Protein AF-A0A1Y4UYN3-F1 (afdb_monomer)

Structure (mmCIF, N/CA/C/O backbone):
data_AF-A0A1Y4UYN3-F1
#
_entry.id   AF-A0A1Y4UYN3-F1
#
loop_
_atom_site.group_PDB
_atom_site.id
_atom_site.type_symbol
_atom_site.label_atom_id
_atom_site.label_alt_id
_atom_site.label_comp_id
_atom_site.label_asym_id
_atom_site.label_entity_id
_atom_site.label_seq_id
_atom_site.pdbx_PDB_ins_code
_atom_site.Cartn_x
_atom_site.Cartn_y
_atom_site.Cartn_z
_atom_site.occupancy
_atom_site.B_iso_or_equiv
_atom_site.auth_seq_id
_atom_site.auth_comp_id
_atom_site.auth_asym_id
_atom_site.auth_atom_id
_atom_site.pdbx_PDB_model_num
ATOM 1 N N . MET A 1 1 ? 19.148 14.056 -6.465 1.00 60.31 1 MET A N 1
ATOM 2 C CA . MET A 1 1 ? 18.601 14.255 -5.113 1.00 60.31 1 MET A CA 1
ATOM 3 C C . MET A 1 1 ? 18.409 15.743 -4.923 1.00 60.31 1 MET A C 1
ATOM 5 O O . MET A 1 1 ? 19.390 16.483 -4.991 1.00 60.31 1 MET A O 1
ATOM 9 N N . SER A 1 2 ? 17.160 16.185 -4.815 1.00 57.28 2 SER A N 1
ATOM 10 C CA . SER A 1 2 ? 16.865 17.578 -4.480 1.00 57.28 2 SER A CA 1
ATOM 11 C C . SER A 1 2 ? 17.136 17.799 -2.992 1.00 57.28 2 SER A C 1
ATOM 13 O O . SER A 1 2 ? 16.990 16.882 -2.187 1.00 57.28 2 SER A O 1
ATOM 15 N N . LYS A 1 3 ? 17.488 19.025 -2.589 1.00 57.41 3 LYS A N 1
ATOM 16 C CA . LYS A 1 3 ? 17.580 19.393 -1.162 1.00 57.41 3 LYS A CA 1
ATOM 17 C C . LYS A 1 3 ? 16.230 19.295 -0.429 1.00 57.41 3 LYS A C 1
ATOM 19 O O . LYS A 1 3 ? 16.211 19.391 0.791 1.00 57.41 3 LYS A O 1
ATOM 24 N N . SER A 1 4 ? 15.133 19.131 -1.168 1.00 68.06 4 SER A N 1
ATOM 25 C CA . SER A 1 4 ? 13.772 18.962 -0.656 1.00 68.06 4 SER A CA 1
ATOM 26 C C . SER A 1 4 ? 13.308 17.504 -0.561 1.00 68.06 4 SER A C 1
ATOM 28 O O . SER A 1 4 ? 12.176 17.287 -0.142 1.00 68.06 4 SER A O 1
ATOM 30 N N . ASP A 1 5 ? 14.114 16.518 -0.979 1.00 75.19 5 ASP A N 1
ATOM 31 C CA . ASP A 1 5 ? 13.681 15.114 -0.979 1.00 75.19 5 ASP A CA 1
ATOM 32 C C . ASP A 1 5 ? 13.472 14.629 0.465 1.00 75.19 5 ASP A C 1
ATOM 34 O O . ASP A 1 5 ? 14.400 14.633 1.276 1.00 75.19 5 ASP A O 1
ATOM 38 N N . GLN A 1 6 ? 12.253 14.189 0.786 1.00 86.38 6 GLN A N 1
ATOM 39 C CA . GLN A 1 6 ? 11.943 13.601 2.088 1.00 86.38 6 GLN A CA 1
ATOM 40 C C . GLN A 1 6 ? 12.518 12.185 2.193 1.00 86.38 6 GLN A C 1
ATOM 42 O O . GLN A 1 6 ? 12.584 11.444 1.209 1.00 86.38 6 GLN A O 1
ATOM 47 N N . GLN A 1 7 ? 12.926 11.796 3.402 1.00 88.06 7 GLN A N 1
ATOM 48 C CA . GLN A 1 7 ? 13.378 10.435 3.667 1.00 88.06 7 GLN A CA 1
ATOM 49 C C . GLN A 1 7 ? 12.183 9.480 3.687 1.00 88.06 7 GLN A C 1
ATOM 51 O O . GLN A 1 7 ? 11.267 9.649 4.492 1.00 88.06 7 GLN A O 1
ATOM 56 N N . LEU A 1 8 ? 12.230 8.446 2.854 1.00 88.50 8 LEU A N 1
ATOM 57 C CA . LEU A 1 8 ? 11.217 7.399 2.774 1.00 88.50 8 LEU A CA 1
ATOM 58 C C . LEU A 1 8 ? 11.638 6.152 3.556 1.00 88.50 8 LEU A C 1
ATOM 60 O O . LEU A 1 8 ? 12.826 5.888 3.778 1.00 88.50 8 LEU A O 1
ATOM 64 N N . THR A 1 9 ? 10.647 5.365 3.958 1.00 85.81 9 THR A N 1
ATOM 65 C CA . THR A 1 9 ? 10.816 4.031 4.533 1.00 85.81 9 THR A CA 1
ATOM 66 C C . THR A 1 9 ? 9.822 3.065 3.907 1.00 85.81 9 THR A C 1
ATOM 68 O O . THR A 1 9 ? 8.728 3.473 3.519 1.00 85.81 9 THR A O 1
ATOM 71 N N . ALA A 1 10 ? 10.189 1.786 3.817 1.00 82.50 10 ALA A N 1
ATOM 72 C CA . ALA A 1 10 ? 9.244 0.750 3.424 1.00 82.50 10 ALA A CA 1
ATOM 73 C C . ALA A 1 10 ? 8.649 0.090 4.669 1.00 82.50 10 ALA A C 1
ATOM 75 O O . ALA A 1 10 ? 9.375 -0.467 5.493 1.00 82.50 10 ALA A O 1
ATOM 76 N N . SER A 1 11 ? 7.327 0.138 4.781 1.00 80.25 11 SER A N 1
ATOM 77 C CA . SER A 1 11 ? 6.536 -0.535 5.801 1.00 80.25 11 SER A CA 1
ATOM 78 C C . SER A 1 11 ? 5.699 -1.633 5.162 1.00 80.25 11 SER A C 1
ATOM 80 O O . SER A 1 11 ? 5.051 -1.421 4.141 1.00 80.25 11 SER A O 1
ATOM 82 N N . GLN A 1 12 ? 5.635 -2.792 5.813 1.00 72.31 12 GLN A N 1
ATOM 83 C CA . GLN A 1 12 ? 4.710 -3.856 5.414 1.00 72.31 12 GLN A CA 1
ATOM 84 C C . GLN A 1 12 ? 3.246 -3.426 5.550 1.00 72.31 12 GLN A C 1
ATOM 86 O O . GLN A 1 12 ? 2.397 -3.887 4.792 1.00 72.31 12 GLN A O 1
ATOM 91 N N . ARG A 1 13 ? 2.952 -2.559 6.528 1.00 77.31 13 ARG A N 1
ATOM 92 C CA . ARG A 1 13 ? 1.587 -2.126 6.845 1.00 77.31 13 ARG A CA 1
ATOM 93 C C . ARG A 1 13 ? 1.131 -0.944 5.998 1.00 77.31 13 ARG A C 1
ATOM 95 O O . ARG A 1 13 ? -0.044 -0.866 5.674 1.00 77.31 13 ARG A O 1
ATOM 102 N N . TYR A 1 14 ? 2.048 -0.043 5.657 1.00 83.75 14 TYR A N 1
ATOM 103 C CA . TYR A 1 14 ? 1.702 1.238 5.027 1.00 83.75 14 TYR A CA 1
ATOM 104 C C . TYR A 1 14 ? 2.308 1.436 3.637 1.00 83.75 14 TYR A C 1
ATOM 106 O O . TYR A 1 14 ? 2.107 2.483 3.036 1.00 83.75 14 TYR A O 1
ATOM 114 N N . GLY A 1 15 ? 3.079 0.474 3.125 1.00 86.31 15 GLY A N 1
ATOM 115 C CA . GLY A 1 15 ? 3.813 0.651 1.876 1.00 86.31 15 GLY A CA 1
ATOM 116 C C . GLY A 1 15 ? 4.993 1.612 2.036 1.00 86.31 15 GLY A C 1
ATOM 117 O O . GLY A 1 15 ? 5.679 1.604 3.063 1.00 86.31 15 GLY A O 1
ATOM 118 N N . ILE A 1 16 ? 5.260 2.421 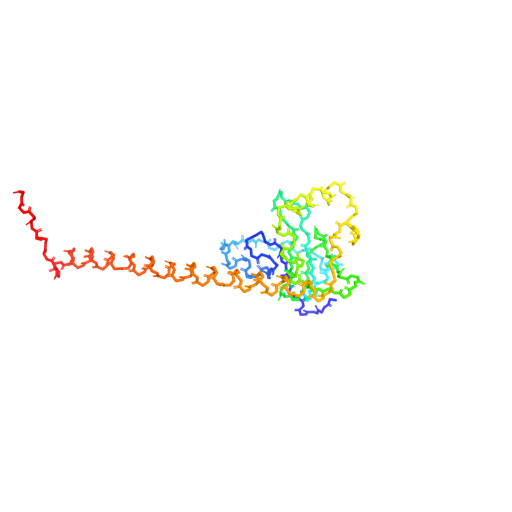1.009 1.00 89.31 16 ILE A N 1
ATOM 119 C CA . ILE A 1 16 ? 6.310 3.445 1.052 1.00 89.31 16 ILE A CA 1
ATOM 120 C C . ILE A 1 16 ? 5.726 4.756 1.561 1.00 89.31 16 ILE A C 1
ATOM 122 O O . ILE A 1 16 ? 4.943 5.398 0.867 1.00 89.31 16 ILE A O 1
ATOM 126 N N . ILE A 1 17 ? 6.160 5.164 2.749 1.00 89.62 17 ILE A N 1
ATOM 127 C CA . ILE A 1 17 ? 5.754 6.424 3.378 1.00 89.62 17 ILE A CA 1
ATOM 128 C C . ILE A 1 17 ? 6.977 7.201 3.847 1.00 89.62 17 ILE A C 1
ATOM 130 O O . ILE A 1 17 ? 8.091 6.664 3.920 1.00 89.62 17 ILE A O 1
ATOM 134 N N . THR A 1 18 ? 6.790 8.478 4.162 1.00 89.19 18 THR A N 1
ATOM 135 C CA . THR A 1 18 ? 7.871 9.261 4.753 1.00 89.19 18 THR A CA 1
ATOM 136 C C . THR A 1 18 ? 8.212 8.721 6.139 1.00 89.19 18 THR A C 1
ATOM 138 O O . THR A 1 18 ? 7.386 8.154 6.858 1.00 89.19 18 THR A O 1
ATOM 141 N N . TRP A 1 19 ? 9.459 8.920 6.553 1.00 83.19 19 TRP A N 1
ATOM 142 C CA . TRP A 1 19 ? 9.882 8.582 7.907 1.00 83.19 19 TRP A CA 1
ATOM 143 C C . TRP A 1 19 ? 9.066 9.314 8.971 1.00 83.19 19 TRP A C 1
ATOM 145 O O . TRP A 1 19 ? 8.794 8.745 10.024 1.00 83.19 19 TRP A O 1
ATOM 155 N N . GLN A 1 20 ? 8.678 10.561 8.698 1.00 84.81 20 GLN A N 1
ATOM 156 C CA . GLN A 1 20 ? 7.865 11.351 9.612 1.00 84.81 20 GLN A CA 1
ATOM 157 C C . GLN A 1 20 ? 6.494 10.705 9.834 1.00 84.81 20 GLN A C 1
ATOM 159 O O . GLN A 1 20 ? 6.139 10.435 10.979 1.00 84.81 20 GLN A O 1
ATOM 164 N N . GLU A 1 21 ? 5.782 10.374 8.757 1.00 88.19 21 GLU A N 1
ATOM 165 C CA . GLU A 1 21 ? 4.482 9.697 8.835 1.00 88.19 21 GLU A CA 1
ATOM 166 C C . GLU A 1 21 ? 4.598 8.343 9.540 1.00 88.19 21 GLU A C 1
ATOM 168 O O . GLU A 1 21 ? 3.783 8.015 10.398 1.00 88.19 21 GLU A O 1
ATOM 173 N N . TYR A 1 22 ? 5.645 7.565 9.243 1.00 86.19 22 TYR A N 1
ATOM 174 C CA . TYR A 1 22 ? 5.869 6.284 9.916 1.00 86.19 22 TYR A CA 1
ATOM 175 C C . TYR A 1 22 ? 6.023 6.452 11.435 1.00 86.19 22 TYR A C 1
ATOM 177 O O . TYR A 1 22 ? 5.458 5.678 12.206 1.00 86.19 22 TYR A O 1
ATOM 185 N N . MET A 1 23 ? 6.766 7.473 11.878 1.00 83.81 23 MET A N 1
ATOM 186 C CA . MET A 1 23 ? 6.950 7.766 13.305 1.00 83.81 23 MET A CA 1
ATOM 187 C C . MET A 1 23 ? 5.645 8.192 13.983 1.00 83.81 23 MET A C 1
ATOM 189 O O . MET A 1 23 ? 5.386 7.767 15.110 1.00 83.81 23 MET A O 1
ATOM 193 N N . GLU A 1 24 ? 4.831 9.001 13.303 1.00 88.31 24 GLU A N 1
ATOM 194 C CA . GLU A 1 24 ? 3.518 9.433 13.792 1.00 88.31 24 GLU A CA 1
ATOM 195 C C . GLU A 1 24 ? 2.560 8.241 13.941 1.00 88.31 24 GLU A C 1
ATOM 197 O O . GLU A 1 24 ? 1.902 8.105 14.973 1.00 88.31 24 GLU A O 1
ATOM 202 N N . LEU A 1 25 ? 2.541 7.332 12.961 1.00 86.75 25 LEU A N 1
ATOM 203 C CA . LEU A 1 25 ? 1.659 6.162 12.948 1.00 86.75 25 LEU A CA 1
ATOM 204 C C . LEU A 1 25 ? 2.063 5.066 13.950 1.00 86.75 25 LEU A C 1
ATOM 206 O O . LEU A 1 25 ? 1.193 4.424 14.538 1.00 86.75 25 LEU A O 1
ATOM 210 N N . GLU A 1 26 ? 3.362 4.843 14.165 1.00 82.88 26 GLU A N 1
ATOM 211 C CA . GLU A 1 26 ? 3.872 3.816 15.093 1.00 82.88 26 GLU A CA 1
ATOM 212 C C . GLU A 1 26 ? 4.117 4.341 16.516 1.00 82.88 26 GLU A C 1
ATOM 214 O O . GLU A 1 26 ? 4.535 3.586 17.396 1.00 82.88 26 GLU A O 1
ATOM 219 N N . ASN A 1 27 ? 3.884 5.637 16.761 1.00 80.12 27 ASN A N 1
ATOM 220 C CA . ASN A 1 27 ? 4.172 6.309 18.033 1.00 80.12 27 ASN A CA 1
ATOM 221 C C . ASN A 1 27 ? 5.607 6.030 18.544 1.00 80.12 27 ASN A C 1
ATOM 223 O O . ASN A 1 27 ? 5.865 5.907 19.747 1.00 80.12 27 ASN A O 1
ATOM 227 N N . ALA A 1 28 ? 6.553 5.882 17.611 1.00 71.50 28 ALA A N 1
ATOM 228 C CA . ALA A 1 28 ? 7.921 5.460 17.882 1.00 71.50 28 ALA A CA 1
ATOM 229 C C . ALA A 1 28 ? 8.855 6.673 18.002 1.00 71.50 28 ALA A C 1
ATOM 231 O O . ALA A 1 28 ? 8.903 7.531 17.124 1.00 71.50 28 ALA A O 1
ATOM 232 N N . LYS A 1 29 ? 9.661 6.724 19.072 1.00 58.22 29 LYS A N 1
ATOM 233 C CA . LYS A 1 29 ? 10.754 7.699 19.224 1.00 58.22 29 LYS A CA 1
ATOM 234 C C . LYS A 1 29 ? 12.080 7.024 18.900 1.00 58.22 29 LYS A C 1
ATOM 236 O O . LYS A 1 29 ? 12.563 6.220 19.692 1.00 58.22 29 LYS A O 1
ATOM 241 N N . ILE A 1 30 ? 12.680 7.357 17.760 1.00 60.69 30 ILE A N 1
ATOM 242 C CA . ILE A 1 30 ? 13.999 6.842 17.371 1.00 60.69 30 ILE A CA 1
ATOM 243 C C . ILE A 1 30 ? 15.016 7.986 17.336 1.00 60.69 30 ILE A C 1
ATOM 245 O O . ILE A 1 30 ? 14.709 9.113 16.954 1.00 60.69 30 ILE A O 1
ATOM 249 N N . VAL A 1 31 ? 16.242 7.681 17.768 1.00 50.88 31 VAL A N 1
ATOM 250 C CA . VAL A 1 31 ? 17.392 8.588 17.737 1.00 50.88 31 VAL A CA 1
ATOM 251 C C . VAL A 1 31 ? 18.002 8.578 16.336 1.00 50.88 31 VAL A C 1
ATOM 253 O O . VAL A 1 31 ? 18.376 7.525 15.822 1.00 50.88 31 VAL A O 1
ATOM 256 N N . PHE A 1 32 ? 18.126 9.760 15.732 1.00 50.31 32 PHE A N 1
ATOM 257 C CA . PHE A 1 32 ? 18.769 9.945 14.434 1.00 50.31 32 PHE A CA 1
ATOM 258 C C . PHE A 1 32 ? 20.242 9.517 14.500 1.00 50.31 32 PHE A C 1
ATOM 260 O O . PHE A 1 32 ? 21.079 10.197 15.097 1.00 50.31 32 PHE A O 1
ATOM 267 N N . ALA A 1 33 ? 20.588 8.410 13.845 1.00 45.00 33 ALA A N 1
ATOM 268 C CA . ALA A 1 33 ? 21.973 8.151 13.484 1.00 45.00 33 ALA A CA 1
ATOM 269 C C . ALA A 1 33 ? 22.278 8.989 12.236 1.00 45.00 33 ALA A C 1
ATOM 271 O O . ALA A 1 33 ? 21.956 8.592 11.119 1.00 45.00 33 ALA A O 1
ATOM 272 N N . ASN A 1 34 ? 22.862 10.176 12.427 1.00 48.97 34 ASN A N 1
ATOM 273 C CA . ASN A 1 34 ? 23.367 11.020 11.343 1.00 48.97 34 ASN A CA 1
ATOM 274 C C . ASN A 1 34 ? 24.382 10.233 10.497 1.00 48.97 34 ASN A C 1
ATOM 276 O O . ASN A 1 34 ? 25.570 10.195 10.814 1.00 48.97 34 ASN A O 1
ATOM 280 N N . GLN A 1 35 ? 23.931 9.592 9.419 1.00 51.59 35 GLN A N 1
ATOM 281 C CA . GLN A 1 35 ? 24.802 8.881 8.489 1.00 51.59 35 GLN A CA 1
ATOM 282 C C . GLN A 1 35 ? 24.493 9.278 7.043 1.00 51.59 35 GLN A C 1
ATOM 284 O O . GLN A 1 35 ? 23.530 8.831 6.429 1.00 51.59 35 GLN A O 1
ATOM 289 N N . ARG A 1 36 ? 25.373 10.149 6.532 1.00 54.50 36 ARG A N 1
ATOM 290 C CA . ARG A 1 36 ? 25.772 10.352 5.128 1.00 54.50 36 ARG A CA 1
ATOM 291 C C . ARG A 1 36 ? 24.666 10.152 4.077 1.00 54.50 36 ARG A C 1
ATOM 293 O O . ARG A 1 36 ? 24.541 9.084 3.472 1.00 54.50 36 ARG A O 1
ATOM 300 N N . LEU A 1 37 ? 23.979 11.259 3.778 1.00 56.03 37 LEU A N 1
ATOM 301 C CA . LEU A 1 37 ? 23.042 11.437 2.655 1.00 56.03 37 LEU A CA 1
ATOM 302 C C . LEU A 1 37 ? 23.624 11.017 1.287 1.00 56.03 37 LEU A C 1
ATOM 304 O O . LEU A 1 37 ? 22.879 10.693 0.372 1.00 56.03 37 LEU A O 1
ATOM 308 N N . GLU A 1 38 ? 24.952 10.979 1.144 1.00 59.19 38 GLU A N 1
ATOM 309 C CA . GLU A 1 38 ? 25.663 10.629 -0.099 1.00 59.19 38 GLU A CA 1
ATOM 310 C C . GLU A 1 38 ? 25.394 9.199 -0.604 1.00 59.19 38 GLU A C 1
ATOM 312 O O . GLU A 1 38 ? 25.640 8.901 -1.768 1.00 59.19 38 GLU A O 1
ATOM 317 N N . SER A 1 39 ? 24.877 8.312 0.252 1.00 69.31 39 SER A N 1
ATOM 318 C CA . SER A 1 39 ? 24.590 6.908 -0.088 1.00 69.31 39 SER A CA 1
ATOM 319 C C . SER A 1 39 ? 23.116 6.625 -0.410 1.00 69.31 39 SER A C 1
ATOM 321 O O . SER A 1 39 ? 22.732 5.468 -0.595 1.00 69.31 39 SER A O 1
ATOM 323 N N . TRP A 1 40 ? 22.265 7.653 -0.434 1.00 82.94 40 TRP A N 1
ATOM 324 C CA . TRP A 1 40 ? 20.821 7.480 -0.567 1.00 82.94 40 TRP A CA 1
ATOM 325 C C . TRP A 1 40 ? 20.386 7.465 -2.032 1.00 82.94 40 TRP A C 1
ATOM 327 O O . TRP A 1 40 ? 20.961 8.126 -2.897 1.00 82.94 40 TRP A O 1
ATOM 337 N N . LYS A 1 41 ? 19.357 6.672 -2.315 1.00 88.06 41 LYS A N 1
ATOM 338 C CA . LYS A 1 41 ? 18.807 6.446 -3.651 1.00 88.06 41 LYS A CA 1
ATOM 339 C C . LYS A 1 41 ? 17.540 7.278 -3.803 1.00 88.06 41 LYS A C 1
ATOM 341 O O . LYS A 1 41 ? 16.692 7.266 -2.917 1.00 88.06 41 LYS A O 1
ATOM 346 N N . HIS A 1 42 ? 17.413 7.988 -4.918 1.00 91.38 42 HIS A N 1
ATOM 347 C CA . HIS A 1 42 ? 16.199 8.736 -5.238 1.00 91.38 42 HIS A CA 1
ATOM 348 C C . HIS A 1 42 ? 15.095 7.785 -5.726 1.00 91.38 42 HIS A C 1
ATOM 350 O O . HIS A 1 42 ? 15.374 6.875 -6.516 1.00 91.38 42 HIS A O 1
ATOM 356 N N . VAL A 1 43 ? 13.874 8.017 -5.252 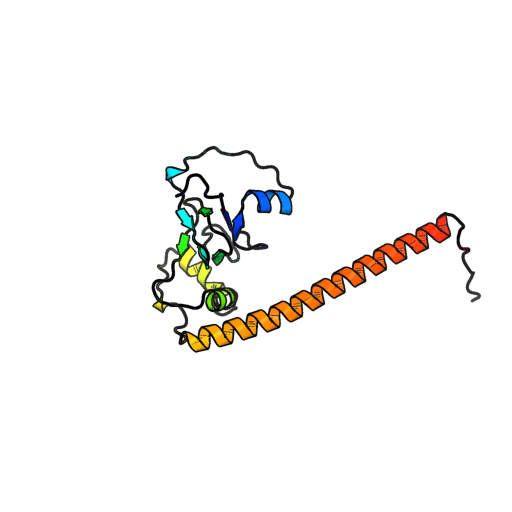1.00 91.94 43 VAL A N 1
ATOM 357 C CA . VAL A 1 43 ? 12.659 7.259 -5.564 1.00 91.94 43 VAL A CA 1
ATOM 358 C C . VAL A 1 43 ? 11.658 8.237 -6.160 1.00 91.94 43 VAL A C 1
ATOM 360 O O . VAL A 1 43 ? 11.289 9.207 -5.500 1.00 91.94 43 VAL A O 1
ATOM 363 N N . GLU A 1 44 ? 11.249 7.980 -7.397 1.00 93.31 44 GLU A N 1
ATOM 364 C CA . GLU A 1 44 ? 10.206 8.751 -8.073 1.00 93.31 44 GLU A CA 1
ATOM 365 C C . GLU A 1 44 ? 8.820 8.174 -7.767 1.00 93.31 44 GLU A C 1
ATOM 367 O O . GLU A 1 44 ? 8.680 7.044 -7.283 1.00 93.31 44 GLU A O 1
ATOM 372 N N . LEU A 1 45 ? 7.776 8.936 -8.092 1.00 92.62 45 LEU A N 1
ATOM 373 C CA . LEU A 1 45 ? 6.408 8.435 -8.041 1.00 92.62 45 LEU A CA 1
ATOM 374 C C . LEU A 1 45 ? 6.273 7.156 -8.889 1.00 92.62 45 LEU A C 1
ATOM 376 O O . LEU A 1 45 ? 6.686 7.113 -10.048 1.00 92.62 45 LEU A O 1
ATOM 380 N N . TYR A 1 46 ? 5.670 6.127 -8.298 1.00 94.00 46 TYR A N 1
ATOM 381 C CA . TYR A 1 46 ? 5.444 4.795 -8.864 1.00 94.00 46 TYR A CA 1
ATOM 382 C C . TYR A 1 46 ? 6.683 3.911 -9.068 1.00 94.00 46 TYR A C 1
ATOM 384 O O . TYR A 1 46 ? 6.545 2.792 -9.573 1.00 94.00 46 TYR A O 1
ATOM 392 N N . ASP A 1 47 ? 7.872 4.344 -8.634 1.00 93.12 47 ASP A N 1
ATOM 393 C CA . ASP A 1 47 ? 9.004 3.427 -8.485 1.00 93.12 47 ASP A CA 1
ATOM 394 C C . ASP A 1 47 ? 8.666 2.360 -7.432 1.00 93.12 47 ASP A C 1
ATOM 396 O O . ASP A 1 47 ? 7.963 2.618 -6.453 1.00 93.12 47 ASP A O 1
ATOM 400 N N . PHE A 1 48 ? 9.195 1.150 -7.607 1.00 90.19 48 PHE A N 1
ATOM 401 C CA . PHE A 1 48 ? 9.046 0.087 -6.618 1.00 90.19 48 PH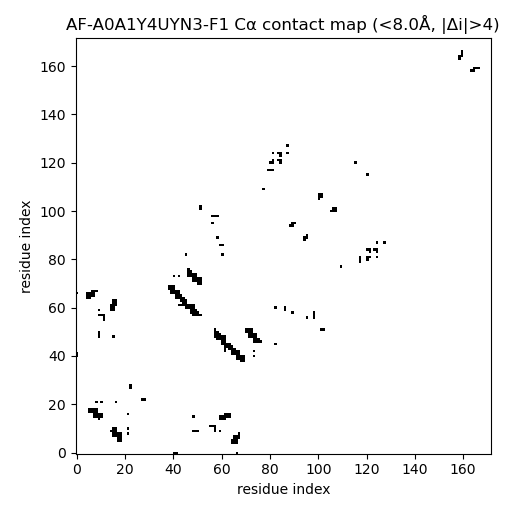E A CA 1
ATOM 402 C C . PHE A 1 48 ? 10.283 0.001 -5.734 1.00 90.19 48 PHE A C 1
ATOM 404 O O . PHE A 1 48 ? 11.411 0.169 -6.190 1.00 90.19 48 PHE A O 1
ATOM 411 N N . VAL A 1 49 ? 10.090 -0.298 -4.458 1.00 88.62 49 VAL A N 1
ATOM 412 C CA . VAL A 1 49 ? 11.163 -0.341 -3.468 1.00 88.62 49 VAL A CA 1
ATOM 413 C C . VAL A 1 49 ? 11.146 -1.683 -2.763 1.00 88.62 49 VAL A C 1
ATOM 415 O O . VAL A 1 49 ? 10.113 -2.101 -2.243 1.00 88.62 49 VAL A O 1
ATOM 418 N N . ILE A 1 50 ? 12.312 -2.333 -2.717 1.00 82.31 50 ILE A N 1
ATOM 419 C CA . ILE A 1 50 ? 12.503 -3.613 -2.045 1.00 82.31 50 ILE A CA 1
ATOM 420 C C . ILE A 1 50 ? 13.284 -3.482 -0.741 1.00 82.31 50 ILE A C 1
ATOM 422 O O . ILE A 1 50 ? 14.374 -2.903 -0.732 1.00 82.31 50 ILE A O 1
ATOM 426 N N . SER A 1 51 ? 12.775 -4.102 0.328 1.00 77.31 51 SER A N 1
ATOM 427 C CA . SER A 1 51 ? 13.473 -4.265 1.610 1.00 77.31 51 SER A CA 1
ATOM 428 C C . SER A 1 51 ? 14.128 -5.645 1.721 1.00 77.31 51 SER A C 1
ATOM 430 O O . SER A 1 51 ? 13.453 -6.652 1.935 1.00 77.31 51 SER A O 1
ATOM 432 N N . LEU A 1 52 ? 15.461 -5.694 1.619 1.00 65.06 52 LEU A N 1
ATOM 433 C CA . LEU A 1 52 ? 16.239 -6.945 1.637 1.00 65.06 52 LEU A CA 1
ATOM 434 C C . LEU A 1 52 ? 16.310 -7.625 3.015 1.00 65.06 52 LEU A C 1
ATOM 436 O O . LEU A 1 52 ? 16.637 -8.807 3.099 1.00 65.06 52 LEU A O 1
ATOM 440 N N . SER A 1 53 ? 15.997 -6.895 4.087 1.00 59.38 53 SER A N 1
ATOM 441 C CA . SER A 1 53 ? 16.070 -7.387 5.472 1.00 59.38 53 SER A CA 1
ATOM 442 C C . SER A 1 53 ? 14.715 -7.833 6.034 1.00 59.38 53 SER A C 1
ATOM 444 O O . SER A 1 53 ? 14.652 -8.341 7.152 1.00 59.38 53 SER A O 1
ATOM 446 N N . SER A 1 54 ? 13.622 -7.631 5.293 1.00 59.16 54 SER A N 1
ATOM 447 C CA . SER A 1 54 ? 12.271 -7.982 5.741 1.00 59.16 54 SER A CA 1
ATOM 448 C C . SER A 1 54 ? 11.954 -9.456 5.452 1.00 59.16 54 SER A C 1
ATOM 450 O O . SER A 1 54 ? 12.112 -9.939 4.335 1.00 59.16 54 SER A O 1
ATOM 452 N N . PHE A 1 55 ? 11.530 -10.201 6.479 1.00 48.34 55 PHE A N 1
ATOM 453 C CA . PHE A 1 55 ? 11.271 -11.648 6.389 1.00 48.34 55 PHE A CA 1
ATOM 454 C C . PHE A 1 55 ? 9.922 -11.982 5.720 1.00 48.34 55 PHE A C 1
ATOM 456 O O . PHE A 1 55 ? 9.655 -13.143 5.421 1.00 48.34 55 PHE A O 1
ATOM 463 N N . GLN A 1 56 ? 9.058 -10.984 5.495 1.00 46.34 56 GLN A N 1
ATOM 464 C CA . GLN A 1 56 ? 7.694 -11.168 4.990 1.00 46.34 56 GLN A CA 1
ATOM 465 C C . GLN A 1 56 ? 7.252 -9.985 4.130 1.00 46.34 56 GLN A C 1
ATOM 467 O O . GLN A 1 56 ? 6.712 -9.018 4.649 1.00 46.34 56 GLN A O 1
ATOM 472 N N . GLY A 1 57 ? 7.451 -10.059 2.817 1.00 57.03 57 GLY A N 1
ATOM 473 C CA . GLY A 1 57 ? 6.992 -9.005 1.918 1.00 57.03 57 GLY A CA 1
ATOM 474 C C . GLY A 1 57 ? 7.794 -7.712 2.066 1.00 57.03 57 GLY A C 1
ATOM 475 O O . GLY A 1 57 ? 8.185 -7.280 3.148 1.00 57.03 57 GLY A O 1
ATOM 476 N N . GLY A 1 58 ? 8.091 -7.107 0.933 1.00 67.12 58 GLY A N 1
ATOM 477 C CA . GLY A 1 58 ? 8.980 -5.962 0.910 1.00 67.12 58 GLY A CA 1
ATOM 478 C C . GLY A 1 58 ? 9.264 -5.560 -0.506 1.00 67.12 58 GLY A C 1
ATOM 479 O O . GLY A 1 58 ? 10.424 -5.471 -0.849 1.00 67.12 58 GLY A O 1
ATOM 480 N N . LEU A 1 59 ? 8.227 -5.429 -1.329 1.00 82.31 59 LEU A N 1
ATOM 481 C CA . LEU A 1 59 ? 8.270 -4.842 -2.659 1.00 82.31 59 LEU A CA 1
ATOM 482 C C . LEU A 1 59 ? 7.005 -4.003 -2.709 1.00 82.31 59 LEU A C 1
ATOM 484 O O . LEU A 1 59 ? 5.898 -4.520 -2.847 1.00 82.31 59 LEU A O 1
ATOM 488 N N . GLU A 1 60 ? 7.194 -2.710 -2.512 1.00 88.19 60 GLU A N 1
ATOM 489 C CA . GLU A 1 60 ? 6.111 -1.747 -2.374 1.00 88.19 60 GLU A CA 1
ATOM 490 C C . GLU A 1 60 ? 6.233 -0.698 -3.468 1.00 88.19 60 GLU A C 1
ATOM 492 O O . GLU A 1 60 ? 7.340 -0.285 -3.820 1.00 88.19 60 GLU A O 1
ATOM 497 N N . MET A 1 61 ? 5.095 -0.285 -4.015 1.00 92.31 61 MET A N 1
ATOM 498 C CA . MET A 1 61 ? 5.037 0.836 -4.946 1.00 92.31 61 MET A CA 1
ATOM 499 C C . MET A 1 61 ? 5.121 2.140 -4.154 1.00 92.31 61 MET A C 1
ATOM 501 O O . MET A 1 61 ? 4.449 2.283 -3.133 1.00 92.31 61 MET A O 1
ATOM 505 N N . SER A 1 62 ? 5.915 3.092 -4.630 1.00 93.31 62 SER A N 1
ATOM 506 C CA . SER A 1 62 ? 5.973 4.425 -4.046 1.00 93.31 62 SER A CA 1
ATOM 507 C C . SER A 1 62 ? 4.831 5.290 -4.564 1.00 93.31 62 SER A C 1
ATOM 509 O O . SER A 1 62 ? 4.724 5.531 -5.762 1.00 93.31 62 SER A O 1
ATOM 511 N N . GLU A 1 63 ? 3.994 5.797 -3.664 1.00 92.06 63 GLU A N 1
ATOM 512 C CA . GLU A 1 63 ? 2.967 6.808 -3.974 1.00 92.06 63 GLU A CA 1
ATOM 513 C C . GLU A 1 63 ? 3.446 8.228 -3.618 1.00 92.06 63 GLU A C 1
ATOM 515 O O . GLU A 1 63 ? 2.699 9.197 -3.701 1.00 92.06 63 GLU A O 1
ATOM 520 N N . THR A 1 64 ? 4.732 8.359 -3.279 1.00 90.81 64 THR A N 1
ATOM 521 C CA . THR A 1 64 ? 5.405 9.622 -2.979 1.00 90.81 64 THR A CA 1
ATOM 522 C C . THR A 1 64 ? 6.803 9.665 -3.606 1.00 90.81 64 THR A C 1
ATOM 524 O O . THR A 1 64 ? 7.369 8.634 -3.972 1.00 90.81 64 THR A O 1
ATOM 527 N N . THR A 1 65 ? 7.362 10.864 -3.760 1.00 92.31 65 THR A N 1
ATOM 528 C CA . THR A 1 65 ? 8.734 11.082 -4.251 1.00 92.31 65 THR A CA 1
ATOM 529 C C . THR A 1 65 ? 9.651 11.404 -3.079 1.00 92.31 65 THR A C 1
ATOM 531 O O . THR A 1 65 ? 9.282 12.152 -2.176 1.00 92.31 65 THR A O 1
ATOM 534 N N . GLY A 1 66 ? 10.869 10.868 -3.086 1.00 91.81 66 GLY A N 1
ATOM 535 C CA . GLY A 1 66 ? 11.816 11.126 -2.009 1.00 91.81 66 GLY A CA 1
ATOM 536 C C . GLY A 1 66 ? 13.124 10.367 -2.156 1.00 91.81 66 GLY A C 1
ATOM 537 O O . GLY A 1 66 ? 13.585 10.058 -3.255 1.00 91.81 66 GLY A O 1
ATOM 538 N N . CYS A 1 67 ? 13.758 10.080 -1.026 1.00 90.50 67 CYS A N 1
ATOM 539 C CA . CYS A 1 67 ? 15.028 9.373 -0.981 1.00 90.50 67 CYS A CA 1
ATOM 540 C C . CYS A 1 67 ? 15.009 8.246 0.051 1.00 90.50 67 CYS A C 1
ATOM 542 O O . CYS A 1 67 ? 14.443 8.371 1.133 1.00 90.50 67 CYS A O 1
ATOM 544 N N . ILE A 1 68 ? 15.645 7.128 -0.285 1.00 87.38 68 ILE A N 1
ATOM 545 C CA . ILE A 1 68 ? 15.704 5.944 0.564 1.00 87.38 68 ILE A CA 1
ATOM 546 C C . ILE A 1 68 ? 17.146 5.484 0.770 1.00 87.38 68 ILE A C 1
ATOM 548 O O . ILE A 1 68 ? 18.007 5.647 -0.095 1.00 87.38 68 ILE A O 1
ATOM 552 N N . THR A 1 69 ? 17.436 4.919 1.940 1.00 82.56 69 THR A N 1
ATOM 553 C CA . THR A 1 69 ? 18.800 4.501 2.294 1.00 82.56 69 THR A CA 1
ATOM 554 C C . THR A 1 69 ? 19.307 3.344 1.420 1.00 82.56 69 THR A C 1
ATOM 556 O O . THR A 1 69 ? 18.532 2.602 0.812 1.00 82.56 69 THR A O 1
ATOM 559 N N . TRP A 1 70 ? 20.627 3.148 1.384 1.00 76.31 70 TRP A N 1
ATOM 560 C CA . TRP A 1 70 ? 21.295 2.138 0.554 1.00 76.31 70 TRP A CA 1
ATOM 561 C C . TRP A 1 70 ? 20.845 0.685 0.796 1.00 76.31 70 TRP A C 1
ATOM 563 O O . TRP A 1 70 ? 20.995 -0.133 -0.115 1.00 76.31 70 TRP A O 1
ATOM 573 N N . HIS A 1 71 ? 20.268 0.384 1.967 1.00 76.12 71 HIS A N 1
ATOM 574 C CA . HIS A 1 71 ? 19.735 -0.933 2.349 1.00 76.12 71 HIS A CA 1
ATOM 575 C C . HIS A 1 71 ? 18.549 -1.399 1.491 1.00 76.12 71 HIS A C 1
ATOM 577 O O . HIS A 1 71 ? 18.191 -2.576 1.518 1.00 76.12 71 HIS A O 1
ATOM 583 N N . TYR A 1 72 ? 17.942 -0.484 0.738 1.00 81.81 72 TYR A N 1
ATOM 584 C CA . TYR A 1 72 ? 16.817 -0.771 -0.139 1.00 81.81 72 TYR A CA 1
ATOM 585 C C . TYR A 1 72 ? 17.252 -0.852 -1.599 1.00 81.81 72 TYR A C 1
ATOM 587 O O . TYR A 1 72 ? 18.210 -0.198 -2.024 1.00 81.81 72 TYR A O 1
ATOM 595 N N . VAL A 1 73 ? 16.522 -1.627 -2.396 1.00 83.25 73 VAL A N 1
ATOM 596 C CA . VAL A 1 73 ? 16.695 -1.683 -3.854 1.00 83.25 73 VAL A CA 1
ATOM 597 C C . VAL A 1 73 ? 15.534 -0.948 -4.509 1.00 83.25 73 VAL A C 1
ATOM 599 O O . VAL A 1 73 ? 14.385 -1.275 -4.250 1.00 83.25 73 VAL A O 1
ATOM 602 N N . VAL A 1 74 ? 15.834 0.037 -5.357 1.00 87.62 74 VAL A N 1
ATOM 603 C CA . VAL A 1 74 ? 14.821 0.746 -6.151 1.00 87.62 74 VAL A CA 1
ATOM 604 C C . VAL A 1 74 ? 14.709 0.057 -7.507 1.00 87.62 74 VAL A C 1
ATOM 606 O O . VAL A 1 74 ? 15.705 -0.075 -8.220 1.00 87.62 74 VAL A O 1
ATOM 609 N N . LEU A 1 75 ? 13.510 -0.397 -7.852 1.00 86.69 75 LEU A N 1
ATOM 610 C CA . LEU A 1 75 ? 13.160 -0.975 -9.138 1.00 86.69 75 LEU A CA 1
ATOM 611 C C . LEU A 1 75 ? 12.453 0.070 -9.989 1.00 86.69 75 LEU A C 1
ATOM 613 O O . LEU A 1 75 ? 11.432 0.628 -9.591 1.00 86.69 75 LEU A O 1
ATOM 617 N N . LYS A 1 76 ? 12.985 0.267 -11.192 1.00 88.50 76 LYS A N 1
ATOM 618 C CA . LYS A 1 76 ? 12.447 1.201 -12.176 1.00 88.50 76 LYS A CA 1
ATOM 619 C C . LYS A 1 76 ? 11.930 0.438 -13.380 1.00 88.50 76 LYS A C 1
ATOM 621 O O . LYS A 1 76 ? 12.575 -0.507 -13.846 1.00 88.50 76 LYS A O 1
ATOM 626 N N . ALA A 1 77 ? 10.782 0.857 -13.895 1.00 86.75 77 ALA A N 1
ATOM 627 C CA . ALA A 1 77 ? 10.234 0.283 -15.112 1.00 86.75 77 ALA A CA 1
ATOM 628 C C . ALA A 1 77 ? 11.175 0.567 -16.295 1.00 86.75 77 ALA A C 1
ATOM 630 O O . ALA A 1 77 ? 11.504 1.713 -16.589 1.00 86.75 77 ALA A O 1
ATOM 631 N N . SER A 1 78 ? 11.609 -0.486 -16.988 1.00 85.06 78 SER A N 1
ATOM 632 C CA . SER A 1 78 ? 12.447 -0.363 -18.190 1.00 85.06 78 SER A CA 1
ATOM 633 C C . SER A 1 78 ? 11.634 -0.192 -19.477 1.00 85.06 78 SER A C 1
ATOM 635 O O . SER A 1 78 ? 12.187 0.148 -20.521 1.00 85.06 78 SER A O 1
ATOM 637 N N . LYS A 1 79 ? 10.323 -0.443 -19.413 1.00 86.12 79 LYS A N 1
ATOM 638 C CA . LYS A 1 79 ? 9.361 -0.336 -20.514 1.00 86.12 79 LYS A CA 1
ATOM 639 C C . LYS A 1 79 ? 8.071 0.321 -20.011 1.00 86.12 79 LYS A C 1
ATOM 641 O O . LYS A 1 79 ? 7.802 0.253 -18.807 1.00 86.12 79 LYS A O 1
ATOM 646 N N . PRO A 1 80 ? 7.243 0.890 -20.908 1.00 90.19 80 PRO A N 1
ATOM 647 C CA . PRO A 1 80 ? 5.897 1.322 -20.552 1.00 90.19 80 PRO A CA 1
ATOM 648 C C . PRO A 1 80 ? 5.128 0.193 -19.858 1.00 90.19 80 PRO A C 1
ATOM 650 O O . PRO A 1 80 ? 5.070 -0.932 -20.355 1.00 90.19 80 PRO A O 1
ATOM 653 N N . SER A 1 81 ? 4.580 0.493 -18.688 1.00 92.06 81 SER A N 1
ATOM 654 C CA . SER A 1 81 ? 3.862 -0.450 -17.831 1.00 92.06 81 SER A CA 1
ATOM 655 C C . SER A 1 81 ? 2.794 0.290 -17.033 1.00 92.06 81 SER A C 1
ATOM 657 O O . SER A 1 81 ? 2.853 1.512 -16.903 1.00 92.06 81 SER A O 1
ATOM 659 N N . CYS A 1 82 ? 1.810 -0.444 -16.516 1.00 94.69 82 CYS A N 1
ATOM 660 C CA . CYS A 1 82 ? 0.867 0.060 -15.526 1.00 94.69 82 CYS A CA 1
ATOM 661 C C . CYS A 1 82 ? 1.408 -0.261 -14.119 1.00 94.69 82 CYS A C 1
ATOM 663 O O . CYS A 1 82 ? 1.429 -1.435 -13.747 1.00 94.69 82 CYS A O 1
ATOM 665 N N . PRO A 1 83 ? 1.840 0.728 -13.315 1.00 94.00 83 PRO A N 1
ATOM 666 C CA . PRO A 1 83 ? 2.390 0.459 -11.985 1.00 94.00 83 PRO A CA 1
ATOM 667 C C . PRO A 1 83 ? 1.390 -0.236 -11.054 1.00 94.00 83 PRO A C 1
ATOM 669 O O . PRO A 1 83 ? 1.747 -1.194 -10.375 1.00 94.00 83 PRO A O 1
ATOM 672 N N . TYR A 1 84 ? 0.115 0.163 -11.100 1.00 94.81 84 TYR A N 1
ATOM 673 C CA . TYR A 1 84 ? -0.957 -0.433 -10.297 1.00 94.81 84 TYR A CA 1
ATOM 674 C C . TYR A 1 84 ? -1.170 -1.923 -10.596 1.00 94.81 84 TYR A C 1
ATOM 676 O O . TYR A 1 84 ? -1.412 -2.707 -9.683 1.00 94.81 84 TYR A O 1
ATOM 684 N N . PHE A 1 85 ? -0.977 -2.362 -11.843 1.00 94.94 85 PHE A N 1
ATOM 685 C CA . PHE A 1 85 ? -0.988 -3.793 -12.158 1.00 94.94 85 PHE A CA 1
ATOM 686 C C . PHE A 1 85 ? 0.097 -4.541 -11.377 1.00 94.94 85 PHE A C 1
ATOM 688 O O . PHE A 1 85 ? -0.181 -5.557 -10.745 1.00 94.94 85 PHE A O 1
ATOM 695 N N . TYR A 1 86 ? 1.326 -4.019 -11.377 1.00 90.94 86 TYR A N 1
ATOM 696 C CA . TYR A 1 86 ? 2.439 -4.627 -10.654 1.00 90.94 86 TYR A CA 1
ATOM 697 C C . TYR A 1 86 ? 2.272 -4.522 -9.130 1.00 90.94 86 TYR A C 1
ATOM 699 O O . TYR A 1 86 ? 2.631 -5.466 -8.427 1.00 90.94 86 TYR A O 1
ATOM 707 N N . LYS A 1 87 ? 1.643 -3.450 -8.620 1.00 90.81 87 LYS A N 1
ATOM 708 C CA . LYS A 1 87 ? 1.245 -3.310 -7.205 1.00 90.81 87 LYS A CA 1
ATOM 709 C C . LYS A 1 87 ? 0.413 -4.515 -6.771 1.00 90.81 87 LYS A C 1
ATOM 711 O O . LYS A 1 87 ? 0.743 -5.152 -5.775 1.00 90.81 87 LYS A O 1
ATOM 716 N N . TRP A 1 88 ? -0.600 -4.884 -7.553 1.00 91.75 88 TRP A N 1
ATOM 717 C CA . TRP A 1 88 ? -1.425 -6.060 -7.273 1.00 91.75 88 TRP A CA 1
ATOM 718 C C . TRP A 1 88 ? -0.708 -7.382 -7.547 1.00 91.75 88 TRP A C 1
ATOM 720 O O . TRP A 1 88 ? -0.770 -8.305 -6.731 1.00 91.75 88 TRP A O 1
ATOM 730 N N . LEU A 1 89 ? 0.015 -7.478 -8.666 1.00 90.06 89 LEU A N 1
ATOM 731 C CA . LEU A 1 89 ? 0.729 -8.690 -9.065 1.00 90.06 89 LEU A CA 1
ATOM 732 C C . LEU A 1 89 ? 1.697 -9.148 -7.971 1.00 90.06 89 LEU A C 1
ATOM 734 O O . LEU A 1 89 ? 1.697 -10.322 -7.609 1.00 90.06 89 LEU A O 1
ATOM 738 N N . PHE A 1 90 ? 2.480 -8.230 -7.405 1.00 85.94 90 PHE A N 1
ATOM 739 C CA . PHE A 1 90 ? 3.490 -8.545 -6.394 1.00 85.94 90 PHE A CA 1
ATOM 740 C C . PHE A 1 90 ? 2.916 -8.896 -5.015 1.00 85.94 90 PHE A C 1
ATOM 742 O O . PHE A 1 90 ? 3.618 -9.492 -4.193 1.00 85.94 90 PHE A O 1
ATOM 749 N N . LYS A 1 91 ? 1.636 -8.591 -4.776 1.00 84.25 91 LYS A N 1
ATOM 750 C CA . LYS A 1 91 ? 0.883 -9.034 -3.593 1.00 84.25 91 LYS A CA 1
ATOM 751 C C . LYS A 1 91 ? 0.191 -10.383 -3.806 1.00 84.25 91 LYS A C 1
ATOM 753 O O . LYS A 1 91 ? -0.240 -11.003 -2.837 1.00 84.25 91 LYS A O 1
ATOM 758 N N . SER A 1 92 ? 0.088 -10.860 -5.048 1.00 86.56 92 SER A N 1
ATOM 759 C CA . SER A 1 92 ? -0.519 -12.159 -5.343 1.00 86.56 92 SER A CA 1
ATOM 760 C C . SER A 1 92 ? 0.326 -13.320 -4.806 1.00 86.56 92 SER A C 1
ATOM 762 O O . SER A 1 92 ? 1.557 -13.254 -4.749 1.00 86.56 92 SER A O 1
ATOM 764 N N . SER A 1 93 ? -0.328 -14.431 -4.463 1.00 84.00 93 SER A N 1
ATOM 765 C CA . SER A 1 93 ? 0.338 -15.639 -3.956 1.00 84.00 93 SER A CA 1
ATOM 766 C C . SER A 1 93 ? 1.394 -16.194 -4.917 1.00 84.00 93 SER A C 1
ATOM 768 O O . SER A 1 93 ? 2.416 -16.710 -4.468 1.00 84.00 93 SER A O 1
ATOM 770 N N . ALA A 1 94 ? 1.196 -16.026 -6.228 1.00 82.88 94 ALA A N 1
ATOM 771 C CA . ALA A 1 94 ? 2.150 -16.436 -7.255 1.00 82.88 94 ALA A CA 1
ATOM 772 C C . ALA A 1 94 ? 3.494 -15.696 -7.151 1.00 82.88 94 ALA A C 1
ATOM 774 O O . ALA A 1 94 ? 4.536 -16.271 -7.459 1.00 82.88 94 ALA A O 1
ATOM 775 N N . TYR A 1 95 ? 3.482 -14.445 -6.682 1.00 80.12 95 TYR A N 1
ATOM 776 C CA . TYR A 1 95 ? 4.680 -13.613 -6.547 1.00 80.12 95 TYR A CA 1
ATOM 777 C C . TYR A 1 95 ? 5.112 -13.404 -5.095 1.00 80.12 95 TYR A C 1
ATOM 779 O O . TYR A 1 95 ? 6.197 -12.867 -4.868 1.00 80.12 95 TYR A O 1
ATOM 787 N N . ALA A 1 96 ? 4.354 -13.915 -4.122 1.00 73.94 96 ALA A N 1
ATOM 788 C CA . ALA A 1 96 ? 4.706 -13.884 -2.704 1.00 73.94 96 ALA A CA 1
ATOM 789 C C . ALA A 1 96 ? 6.041 -14.593 -2.395 1.00 73.94 96 ALA A C 1
ATOM 791 O O . ALA A 1 96 ? 6.680 -14.293 -1.395 1.00 73.94 96 ALA A O 1
ATOM 792 N N . GLY A 1 97 ? 6.496 -15.511 -3.256 1.00 71.12 97 GLY A N 1
ATOM 793 C CA . GLY A 1 97 ? 7.810 -16.158 -3.148 1.00 71.12 97 GLY A CA 1
ATOM 794 C C . GLY A 1 97 ? 8.968 -15.365 -3.762 1.00 71.12 97 GLY A C 1
ATOM 795 O O . GLY A 1 97 ? 10.126 -15.700 -3.518 1.00 71.12 97 GLY A O 1
ATOM 796 N N . THR A 1 98 ? 8.683 -14.306 -4.531 1.00 71.50 98 THR A N 1
ATOM 797 C CA . THR A 1 98 ? 9.698 -13.569 -5.304 1.00 71.50 98 THR A CA 1
ATOM 798 C C . THR A 1 98 ? 10.779 -12.966 -4.409 1.00 71.50 98 THR A C 1
ATOM 800 O O . THR A 1 98 ? 11.949 -12.936 -4.782 1.00 71.50 98 THR A O 1
ATOM 803 N N . TYR A 1 99 ? 10.411 -12.566 -3.190 1.00 68.31 99 TYR A N 1
ATOM 804 C CA . TYR A 1 99 ? 11.333 -12.028 -2.186 1.00 68.31 99 TYR A CA 1
ATOM 805 C C . TYR A 1 99 ? 12.476 -12.990 -1.841 1.00 68.31 99 TYR A C 1
ATOM 807 O O . TYR A 1 99 ? 13.593 -12.542 -1.584 1.00 68.31 99 TYR A O 1
ATOM 815 N N . ASN A 1 100 ? 12.227 -14.305 -1.877 1.00 69.06 100 ASN A N 1
ATOM 816 C CA . ASN A 1 100 ? 13.254 -15.299 -1.573 1.00 69.06 100 ASN A CA 1
ATOM 817 C C . ASN A 1 100 ? 14.373 -15.283 -2.621 1.00 69.06 100 ASN A C 1
ATOM 819 O O . ASN A 1 100 ? 15.541 -15.306 -2.243 1.00 69.06 100 ASN A O 1
ATOM 823 N N . PHE A 1 101 ? 14.040 -15.127 -3.910 1.00 69.69 101 PHE A N 1
ATOM 824 C CA . PHE A 1 101 ? 15.044 -15.026 -4.976 1.00 69.69 101 PHE A CA 1
ATOM 825 C C . PHE A 1 101 ? 15.953 -13.806 -4.787 1.00 69.69 101 PHE A C 1
ATOM 827 O O . PHE A 1 101 ? 17.167 -13.904 -4.949 1.00 69.69 101 PHE A O 1
ATOM 834 N N . ILE A 1 102 ? 15.379 -12.667 -4.387 1.00 68.25 102 ILE A N 1
ATOM 835 C CA . ILE A 1 102 ? 16.135 -11.429 -4.152 1.00 68.25 102 ILE A CA 1
ATOM 836 C C . ILE A 1 102 ? 17.081 -11.600 -2.961 1.00 68.25 102 ILE A C 1
ATOM 838 O O . ILE A 1 102 ? 18.247 -11.215 -3.033 1.00 68.25 102 ILE A O 1
ATOM 842 N N . ARG A 1 103 ? 16.594 -12.209 -1.871 1.00 65.19 103 ARG A N 1
ATOM 843 C CA . ARG A 1 103 ? 17.394 -12.484 -0.669 1.00 65.19 103 ARG A CA 1
ATOM 844 C C . ARG A 1 103 ? 18.562 -13.423 -0.959 1.00 65.19 103 ARG A C 1
ATOM 846 O O . ARG A 1 103 ? 19.637 -13.256 -0.396 1.00 65.19 103 ARG A O 1
ATOM 853 N N . GLU A 1 104 ? 18.364 -14.385 -1.853 1.00 69.38 104 GLU A N 1
ATOM 854 C CA . GLU A 1 104 ? 19.402 -15.312 -2.317 1.00 69.38 104 GLU A CA 1
ATOM 855 C C . GLU A 1 104 ? 20.391 -14.669 -3.307 1.00 69.38 104 GLU A C 1
ATOM 857 O O . GLU A 1 104 ? 21.258 -15.349 -3.852 1.00 69.38 104 GLU A O 1
ATOM 862 N N . GLY A 1 105 ? 20.288 -13.355 -3.544 1.00 64.38 105 GLY A N 1
ATOM 863 C CA . GLY A 1 105 ? 21.180 -12.618 -4.434 1.00 64.38 105 GLY A CA 1
ATOM 864 C C . GLY A 1 105 ? 20.920 -12.892 -5.914 1.00 64.38 105 GLY A C 1
ATOM 865 O O . GLY A 1 105 ? 21.765 -12.577 -6.755 1.00 64.38 105 GLY A O 1
ATOM 866 N N . GLN A 1 106 ? 19.768 -13.476 -6.258 1.00 69.50 106 GLN A N 1
ATOM 867 C CA . GLN A 1 106 ? 19.406 -13.679 -7.652 1.00 69.50 106 GLN A CA 1
ATOM 868 C C . GLN A 1 106 ? 18.958 -12.363 -8.283 1.00 69.50 106 GLN A C 1
ATOM 870 O O . GLN A 1 106 ? 18.214 -11.568 -7.707 1.00 69.50 106 GLN A O 1
ATOM 875 N N . ASN A 1 107 ? 19.395 -12.150 -9.521 1.00 64.75 107 ASN A N 1
ATOM 876 C CA . ASN A 1 107 ? 18.972 -10.998 -10.298 1.00 64.75 107 ASN A CA 1
ATOM 877 C C . ASN A 1 107 ? 17.515 -11.173 -10.734 1.00 64.75 107 ASN A C 1
ATOM 879 O O . ASN A 1 107 ? 17.219 -12.049 -11.548 1.00 64.75 107 ASN A O 1
ATOM 883 N N . LEU A 1 108 ? 16.630 -10.290 -10.273 1.00 68.75 108 LEU A N 1
ATOM 884 C CA . LEU A 1 108 ? 15.316 -10.133 -10.886 1.00 68.75 108 LEU A CA 1
ATOM 885 C C . LEU A 1 108 ? 15.481 -9.461 -12.243 1.00 68.75 108 LEU A C 1
ATOM 887 O O . LEU A 1 108 ? 15.903 -8.308 -12.339 1.00 68.75 108 LEU A O 1
ATOM 891 N N . ARG A 1 109 ? 15.143 -10.180 -13.309 1.00 67.06 109 ARG A N 1
ATOM 892 C CA . ARG A 1 109 ? 15.031 -9.603 -14.644 1.00 67.06 109 ARG A CA 1
ATOM 893 C C . ARG A 1 109 ? 13.568 -9.341 -14.933 1.00 67.06 109 ARG A C 1
ATOM 895 O O . ARG A 1 109 ? 12.684 -10.031 -14.443 1.00 67.06 109 ARG A O 1
ATOM 902 N N . PHE A 1 110 ? 13.313 -8.378 -15.808 1.00 66.69 110 PHE A N 1
ATOM 903 C CA . PHE A 1 110 ? 11.955 -8.086 -16.257 1.00 66.69 110 PHE A CA 1
ATOM 904 C C . PHE A 1 110 ? 11.241 -9.331 -16.822 1.00 66.69 110 PHE A C 1
ATOM 906 O O . PHE A 1 110 ? 10.056 -9.525 -16.590 1.00 66.69 110 PHE A O 1
ATOM 913 N N . SER A 1 111 ? 11.989 -10.228 -17.475 1.00 68.88 111 SER A N 1
ATOM 914 C CA . SER A 1 111 ? 11.502 -11.515 -17.987 1.00 68.88 111 SER A CA 1
ATOM 915 C C . SER A 1 111 ? 11.026 -12.501 -16.915 1.00 68.88 111 SER A C 1
ATOM 917 O O . SER A 1 111 ? 10.386 -13.486 -17.261 1.00 68.88 111 SER A O 1
ATOM 919 N N . ASN A 1 112 ? 11.357 -12.287 -15.638 1.00 74.19 112 ASN A N 1
ATOM 920 C CA . ASN A 1 112 ? 10.853 -13.106 -14.535 1.00 74.19 112 ASN A CA 1
ATOM 921 C C . ASN A 1 112 ? 9.393 -12.779 -14.185 1.00 74.19 112 ASN A C 1
ATOM 923 O O . ASN A 1 112 ? 8.775 -13.530 -13.435 1.00 74.19 112 ASN A O 1
ATOM 927 N N . PHE A 1 113 ? 8.847 -11.677 -14.705 1.00 78.19 113 PHE A N 1
ATOM 928 C CA . PHE A 1 113 ? 7.482 -11.238 -14.437 1.00 78.19 113 PHE A CA 1
ATOM 929 C C . PHE A 1 113 ? 6.556 -11.520 -15.616 1.00 78.19 113 PHE A C 1
ATOM 931 O O . PHE A 1 113 ? 6.984 -11.506 -16.774 1.00 78.19 113 PHE A O 1
ATOM 938 N N . ALA A 1 114 ? 5.273 -11.727 -15.313 1.00 80.31 114 ALA A N 1
ATOM 939 C CA . ALA A 1 114 ? 4.225 -11.915 -16.306 1.00 80.31 114 ALA A CA 1
ATOM 940 C C . ALA A 1 114 ? 4.223 -10.762 -17.320 1.00 80.31 114 ALA A C 1
ATOM 942 O O . ALA A 1 114 ? 4.109 -9.590 -16.964 1.00 80.31 114 ALA A O 1
ATOM 943 N N . GLN A 1 115 ? 4.354 -11.117 -18.596 1.00 84.00 115 GLN A N 1
ATOM 944 C CA . GLN A 1 115 ? 4.416 -10.173 -19.707 1.00 84.00 115 GLN A CA 1
ATOM 945 C C . GLN A 1 115 ? 3.015 -9.981 -20.286 1.00 84.00 115 GLN A C 1
ATOM 947 O O . GLN A 1 115 ? 2.674 -10.548 -21.320 1.00 84.00 115 GLN A O 1
ATOM 952 N N . VAL A 1 116 ? 2.195 -9.214 -19.575 1.00 90.88 116 VAL A N 1
ATOM 953 C CA . VAL A 1 116 ? 0.825 -8.881 -19.988 1.00 90.88 116 VAL A CA 1
ATOM 954 C C . VAL A 1 116 ? 0.851 -7.627 -20.878 1.00 90.88 116 VAL A C 1
ATOM 956 O O . VAL A 1 116 ? 1.620 -6.709 -20.576 1.00 90.88 116 VAL A O 1
ATOM 959 N N . PRO A 1 117 ? 0.070 -7.536 -21.969 1.00 94.50 117 PRO A N 1
ATOM 960 C CA . PRO A 1 117 ? -0.065 -6.310 -22.758 1.00 94.50 117 PRO A CA 1
ATOM 961 C C . PRO A 1 117 ? -0.497 -5.107 -21.912 1.00 94.50 117 PRO A C 1
ATOM 963 O O . PRO A 1 117 ? -1.256 -5.248 -20.960 1.00 94.50 117 PRO A O 1
ATOM 966 N N . LEU A 1 118 ? -0.031 -3.903 -22.258 1.00 94.56 118 LEU A N 1
ATOM 967 C CA . LEU A 1 118 ? -0.250 -2.704 -21.436 1.00 94.56 118 LEU A CA 1
ATOM 968 C C . LEU A 1 118 ? -1.735 -2.385 -21.201 1.00 94.56 118 LEU A C 1
ATOM 970 O O . LEU A 1 118 ? -2.090 -1.940 -20.113 1.00 94.56 118 LEU A O 1
ATOM 974 N N . ASP A 1 119 ? -2.589 -2.589 -22.200 1.00 97.12 119 ASP A N 1
ATOM 975 C CA . ASP A 1 119 ? -4.017 -2.296 -22.057 1.00 97.12 119 ASP A CA 1
ATOM 976 C C . ASP A 1 119 ? -4.701 -3.297 -21.119 1.00 97.12 119 ASP A C 1
ATOM 978 O O . ASP A 1 119 ? -5.407 -2.886 -20.204 1.00 97.12 119 ASP A O 1
ATOM 982 N N . GLU A 1 120 ? -4.360 -4.583 -21.223 1.00 97.12 120 GLU A N 1
ATOM 983 C CA . GLU A 1 120 ? -4.830 -5.612 -20.290 1.00 97.12 120 GLU A CA 1
ATOM 984 C C . GLU A 1 120 ? -4.289 -5.382 -18.864 1.00 97.12 120 GLU A C 1
ATOM 986 O O . GLU A 1 120 ? -5.021 -5.548 -17.890 1.00 97.12 120 GLU A O 1
ATOM 991 N N . GLN A 1 121 ? -3.047 -4.898 -18.709 1.00 96.12 121 GLN A N 1
ATOM 992 C CA . GLN A 1 121 ? -2.536 -4.482 -17.394 1.00 96.12 121 GLN A CA 1
ATOM 993 C C . GLN A 1 121 ? -3.428 -3.400 -16.762 1.00 96.12 121 GLN A C 1
ATOM 995 O O . GLN A 1 121 ? -3.743 -3.487 -15.576 1.00 96.12 121 GLN A O 1
ATOM 1000 N N . LYS A 1 122 ? -3.838 -2.385 -17.538 1.00 97.69 122 LYS A N 1
ATOM 1001 C CA . LYS A 1 122 ? -4.712 -1.307 -17.046 1.00 97.69 122 LYS A CA 1
ATOM 1002 C C . LYS A 1 122 ? -6.099 -1.827 -16.682 1.00 97.69 122 LYS A C 1
ATOM 1004 O O . LYS A 1 122 ? -6.626 -1.424 -15.652 1.00 97.69 122 LYS A O 1
ATOM 1009 N N . GLU A 1 123 ? -6.674 -2.710 -17.497 1.00 98.25 123 GLU A N 1
ATOM 1010 C CA . GLU A 1 123 ? -7.983 -3.315 -17.224 1.00 98.25 123 GLU A CA 1
ATOM 1011 C C . GLU A 1 123 ? -7.968 -4.120 -15.920 1.00 98.25 123 GLU A C 1
ATOM 1013 O O . GLU A 1 123 ? -8.834 -3.929 -15.064 1.00 98.25 123 GLU A O 1
ATOM 1018 N N . ILE A 1 124 ? -6.944 -4.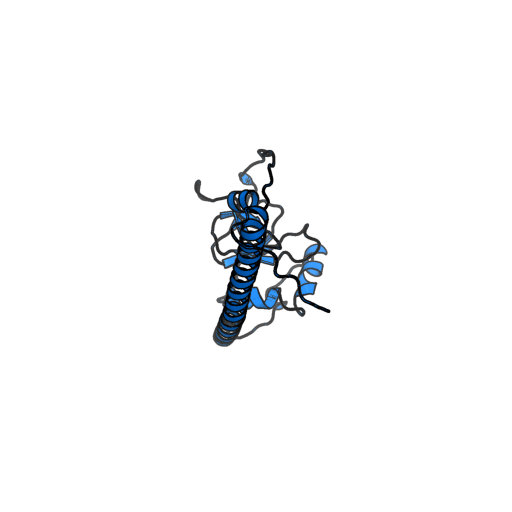959 -15.730 1.00 96.94 124 ILE A N 1
ATOM 1019 C CA . ILE A 1 124 ? -6.765 -5.744 -14.503 1.00 96.94 124 ILE A CA 1
ATOM 1020 C C . ILE A 1 124 ? -6.572 -4.822 -13.298 1.00 96.94 124 ILE A C 1
ATOM 1022 O O . ILE A 1 124 ? -7.228 -5.014 -12.274 1.00 96.94 124 ILE A O 1
ATOM 1026 N N . ALA A 1 125 ? -5.698 -3.816 -13.412 1.00 97.12 125 ALA A N 1
ATOM 1027 C CA . ALA A 1 125 ? -5.447 -2.863 -12.337 1.00 97.12 125 ALA A CA 1
ATOM 1028 C C . ALA A 1 125 ? -6.728 -2.127 -11.929 1.00 97.12 125 ALA A C 1
ATOM 1030 O O . ALA A 1 125 ? -7.098 -2.154 -10.761 1.00 97.12 125 ALA A O 1
ATOM 1031 N N . HIS A 1 126 ? -7.456 -1.570 -12.899 1.00 98.06 126 HIS A N 1
ATOM 1032 C CA . HIS A 1 126 ? -8.704 -0.854 -12.656 1.00 98.06 126 HIS A CA 1
ATOM 1033 C C . HIS A 1 126 ? -9.765 -1.747 -12.003 1.00 98.06 126 HIS A C 1
ATOM 1035 O O . HIS A 1 126 ? -10.460 -1.321 -11.078 1.00 98.06 126 HIS A O 1
ATOM 1041 N N . TYR A 1 127 ? -9.900 -2.994 -12.466 1.00 98.12 127 TYR A N 1
ATOM 1042 C CA . TYR A 1 127 ? -10.820 -3.954 -11.861 1.00 98.12 127 TYR A CA 1
ATOM 1043 C C . TYR A 1 127 ? -10.475 -4.214 -10.390 1.00 98.12 127 TYR A C 1
ATOM 1045 O O . TYR A 1 127 ? -11.364 -4.167 -9.537 1.00 98.12 127 TYR A O 1
ATOM 1053 N N . LEU A 1 128 ? -9.197 -4.462 -10.087 1.00 97.00 128 LEU A N 1
ATOM 1054 C CA . LEU A 1 128 ? -8.738 -4.740 -8.727 1.00 97.00 128 LEU A CA 1
ATOM 1055 C C . LEU A 1 128 ? -8.859 -3.513 -7.821 1.00 97.00 128 LEU A C 1
ATOM 1057 O O . LEU A 1 128 ? -9.422 -3.642 -6.740 1.00 97.00 128 LEU A O 1
ATOM 1061 N N . ASP A 1 129 ? -8.451 -2.331 -8.285 1.00 95.81 129 ASP A N 1
ATOM 1062 C CA . ASP A 1 129 ? -8.605 -1.074 -7.543 1.00 95.81 129 ASP A CA 1
ATOM 1063 C C . ASP A 1 129 ? -10.080 -0.814 -7.204 1.00 95.81 129 ASP A C 1
ATOM 1065 O O . ASP A 1 129 ? -10.417 -0.529 -6.057 1.00 95.81 129 ASP A O 1
ATOM 1069 N N . THR A 1 130 ? -10.984 -1.006 -8.173 1.00 97.62 130 THR A N 1
ATOM 1070 C CA . THR A 1 130 ? -12.431 -0.842 -7.956 1.00 97.62 130 THR A CA 1
ATOM 1071 C C . THR A 1 130 ? -12.954 -1.822 -6.906 1.00 97.62 130 THR A C 1
ATOM 1073 O O . THR A 1 130 ? -13.745 -1.449 -6.040 1.00 97.62 130 THR A O 1
ATOM 1076 N N 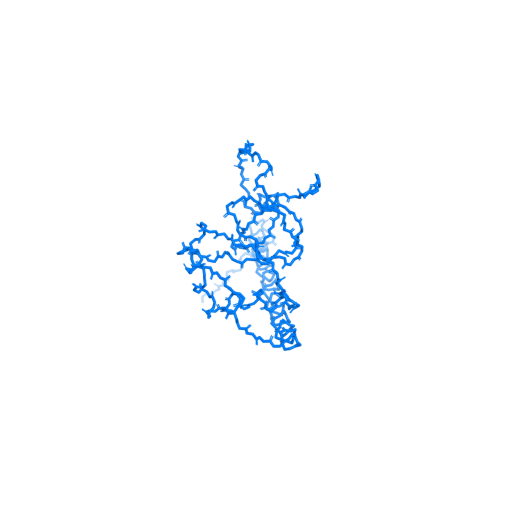. LYS A 1 131 ? -12.547 -3.095 -6.977 1.00 97.56 131 LYS A N 1
ATOM 1077 C CA . LYS A 1 131 ? -13.020 -4.124 -6.043 1.00 97.56 131 LYS A CA 1
ATOM 1078 C C . LYS A 1 131 ? -12.454 -3.945 -4.642 1.00 97.56 131 LYS A C 1
ATOM 1080 O O . LYS A 1 131 ? -13.200 -4.119 -3.684 1.00 97.56 131 LYS A O 1
ATOM 1085 N N . CYS A 1 132 ? -11.180 -3.593 -4.521 1.00 95.06 132 CYS A N 1
ATOM 1086 C CA . CYS A 1 132 ? -10.547 -3.338 -3.234 1.00 95.06 132 CYS A CA 1
ATOM 1087 C C . CYS A 1 132 ? -11.108 -2.075 -2.579 1.00 95.06 132 CYS A C 1
ATOM 1089 O O . CYS A 1 132 ? -11.513 -2.158 -1.429 1.00 95.06 132 CYS A O 1
ATOM 1091 N N . SER A 1 133 ? -11.298 -0.982 -3.327 1.00 95.81 133 SER A N 1
ATOM 1092 C CA . SER A 1 133 ? -11.941 0.231 -2.799 1.00 95.81 133 SER A CA 1
ATOM 1093 C C . SER A 1 133 ? -13.348 -0.042 -2.256 1.00 95.81 133 SER A C 1
ATOM 1095 O O . SER A 1 133 ? -13.687 0.438 -1.183 1.00 95.81 133 SER A O 1
ATOM 1097 N N . GLN A 1 134 ? -14.150 -0.875 -2.930 1.00 97.81 134 GLN A N 1
ATOM 1098 C CA . GLN A 1 134 ? -15.467 -1.280 -2.416 1.00 97.81 134 GLN A CA 1
ATOM 1099 C C . GLN A 1 134 ? -15.379 -2.069 -1.102 1.00 97.81 134 GLN A C 1
ATOM 1101 O O . GLN A 1 134 ? -16.274 -1.977 -0.265 1.00 97.81 134 GLN A O 1
ATOM 1106 N N . ILE A 1 135 ? -14.339 -2.889 -0.937 1.00 97.38 135 ILE A N 1
ATOM 1107 C CA . ILE A 1 135 ? -14.107 -3.642 0.298 1.00 97.38 135 ILE A CA 1
ATOM 1108 C C . ILE A 1 135 ? -13.677 -2.687 1.413 1.00 97.38 135 ILE A C 1
ATOM 1110 O O . ILE A 1 135 ? -14.214 -2.789 2.515 1.00 97.38 135 ILE A O 1
ATOM 1114 N N . ASP A 1 136 ? -12.769 -1.759 1.119 1.00 95.56 136 ASP A N 1
ATOM 1115 C CA . ASP A 1 136 ? -12.282 -0.758 2.068 1.00 95.56 136 ASP A CA 1
ATOM 1116 C C . ASP A 1 136 ? -13.436 0.129 2.569 1.00 95.56 136 ASP A C 1
ATOM 1118 O O . ASP A 1 136 ? -13.628 0.249 3.777 1.00 95.56 136 ASP A O 1
ATOM 1122 N N . ASP A 1 137 ? -14.314 0.601 1.675 1.00 97.38 137 ASP A N 1
ATOM 1123 C CA . ASP A 1 137 ? -15.517 1.365 2.044 1.00 97.38 137 ASP A CA 1
ATOM 1124 C C . ASP A 1 137 ? -16.430 0.587 3.013 1.00 97.38 137 ASP A C 1
ATOM 1126 O O . ASP A 1 137 ? -17.001 1.144 3.956 1.00 97.38 137 ASP A O 1
ATOM 1130 N N . ILE A 1 138 ? -16.593 -0.723 2.793 1.00 97.88 138 ILE A N 1
ATOM 1131 C CA . ILE A 1 138 ? -17.388 -1.584 3.680 1.00 97.88 138 ILE A CA 1
ATOM 1132 C C . ILE A 1 138 ? -16.697 -1.737 5.039 1.00 97.88 138 ILE A C 1
ATOM 1134 O O . ILE A 1 138 ? -17.379 -1.731 6.068 1.00 97.88 138 ILE A O 1
ATOM 1138 N N . LEU A 1 139 ? -15.371 -1.898 5.063 1.00 97.19 139 LEU A N 1
ATOM 1139 C CA . LEU A 1 139 ? -14.599 -2.003 6.302 1.00 97.19 139 LEU A CA 1
ATOM 1140 C C . LEU A 1 139 ? -14.717 -0.724 7.134 1.00 97.19 139 LEU A C 1
ATOM 1142 O O . LEU A 1 139 ? -14.992 -0.816 8.334 1.00 97.19 139 LEU A O 1
ATOM 1146 N N . ASP A 1 140 ? -14.620 0.441 6.499 1.00 96.81 140 ASP A N 1
ATOM 1147 C CA . ASP A 1 140 ? -14.751 1.741 7.157 1.00 96.81 140 ASP A CA 1
ATOM 1148 C C . ASP A 1 140 ? -16.148 1.923 7.761 1.00 96.81 140 ASP A C 1
ATOM 1150 O O . ASP A 1 140 ? -16.286 2.181 8.961 1.00 96.81 140 ASP A O 1
ATOM 1154 N N . GLN A 1 141 ? -17.205 1.647 6.988 1.00 97.44 141 GLN A N 1
ATOM 1155 C CA . GLN A 1 141 ? -18.587 1.692 7.488 1.00 97.44 141 GLN A CA 1
ATOM 1156 C C . GLN A 1 141 ? -18.811 0.745 8.675 1.00 97.44 141 GLN A C 1
ATOM 1158 O O . GLN A 1 141 ? -19.562 1.054 9.607 1.00 97.44 141 GLN A O 1
ATOM 1163 N N . LYS A 1 142 ? -18.176 -0.433 8.670 1.00 97.69 142 LYS A N 1
ATOM 1164 C CA . LYS A 1 142 ? -18.247 -1.374 9.796 1.00 97.69 142 LYS A CA 1
ATOM 1165 C C . LYS A 1 142 ? -17.493 -0.852 11.017 1.00 97.69 142 LYS A C 1
ATOM 1167 O O . LYS A 1 142 ? -17.999 -0.999 12.131 1.00 97.69 142 LYS A O 1
ATOM 1172 N N . GLY A 1 143 ? -16.343 -0.211 10.824 1.00 97.50 143 GLY A N 1
ATOM 1173 C CA . GLY A 1 143 ? -15.595 0.467 11.884 1.00 97.50 143 GLY A CA 1
ATOM 1174 C C . GLY A 1 143 ? -16.403 1.582 12.561 1.00 97.50 143 GLY A C 1
ATOM 1175 O O . GLY A 1 143 ? -16.465 1.653 13.793 1.00 97.50 143 GLY A O 1
ATOM 1176 N N . GLU A 1 144 ? -17.104 2.402 11.778 1.00 97.06 144 GLU A N 1
ATOM 1177 C CA . GLU A 1 144 ? -17.995 3.451 12.293 1.00 97.06 144 GLU A CA 1
ATOM 1178 C C . GLU A 1 144 ? -19.177 2.877 13.087 1.00 97.06 144 GLU A C 1
ATOM 1180 O O . GLU A 1 144 ? -19.522 3.379 14.165 1.00 97.06 144 GLU A O 1
ATOM 1185 N N . GLN A 1 145 ? -19.776 1.786 12.595 1.00 97.31 145 GLN A N 1
ATOM 1186 C CA . GLN A 1 145 ? -20.846 1.074 13.302 1.00 97.31 145 GLN A CA 1
ATOM 1187 C C . GLN A 1 145 ? -20.362 0.549 14.659 1.00 97.31 145 GLN A C 1
ATOM 1189 O O . GLN A 1 145 ? -21.045 0.741 15.667 1.00 97.31 145 GLN A O 1
ATOM 1194 N N . LEU A 1 146 ? -19.175 -0.065 14.709 1.00 97.62 146 LEU A N 1
ATOM 1195 C CA . LEU A 1 146 ? -18.574 -0.540 15.959 1.00 97.62 146 LEU A CA 1
ATOM 1196 C C . LEU A 1 146 ? -18.336 0.612 16.942 1.00 97.62 146 LEU A C 1
ATOM 1198 O O . LEU A 1 146 ? -18.764 0.533 18.092 1.00 97.62 146 LEU A O 1
ATOM 1202 N N . THR A 1 147 ? -17.748 1.714 16.477 1.00 97.44 147 THR A N 1
ATOM 1203 C CA . THR A 1 147 ? -17.481 2.903 17.304 1.00 97.44 147 THR A CA 1
ATOM 1204 C C . THR A 1 147 ? -18.770 3.505 17.873 1.00 97.44 147 THR A C 1
ATOM 1206 O O . THR A 1 147 ? -18.842 3.882 19.049 1.00 97.44 147 THR A O 1
ATOM 1209 N N . THR A 1 148 ? -19.826 3.555 17.059 1.00 97.38 148 THR A N 1
ATOM 1210 C CA . THR A 1 148 ? -21.153 4.028 17.474 1.00 97.38 148 THR A CA 1
ATOM 1211 C C . THR A 1 148 ? -21.747 3.126 18.553 1.00 97.38 148 THR A C 1
ATOM 1213 O O . THR A 1 148 ? -22.219 3.622 19.577 1.00 97.38 148 THR A O 1
ATOM 1216 N N . LEU A 1 149 ? -21.678 1.802 18.374 1.00 97.69 149 LEU A N 1
ATOM 1217 C CA . LEU A 1 149 ? -22.158 0.828 19.358 1.00 97.69 149 LEU A CA 1
ATOM 1218 C C . LEU A 1 149 ? -21.383 0.908 20.678 1.00 97.69 149 LEU A C 1
ATOM 1220 O O . LEU A 1 149 ? -21.989 0.853 21.750 1.00 97.69 149 LEU A O 1
ATOM 1224 N N . GLU A 1 150 ? -20.064 1.086 20.629 1.00 97.19 150 GLU A N 1
ATOM 1225 C CA . GLU A 1 150 ? -19.243 1.279 21.826 1.00 97.19 150 GLU A CA 1
ATOM 1226 C C . GLU A 1 150 ? -19.601 2.567 22.571 1.00 97.19 150 GLU A C 1
ATOM 1228 O O . GLU A 1 150 ? -19.725 2.565 23.800 1.00 97.19 150 GLU A O 1
ATOM 1233 N N . THR A 1 151 ? -19.803 3.662 21.838 1.00 96.69 151 THR A N 1
ATOM 1234 C CA . THR A 1 151 ? -20.198 4.957 22.408 1.00 96.69 151 THR A CA 1
ATOM 1235 C C . THR A 1 151 ? -21.589 4.877 23.025 1.00 96.69 151 THR A C 1
ATOM 1237 O O . THR A 1 151 ? -21.794 5.321 24.155 1.00 96.69 151 THR A O 1
ATOM 1240 N N . TYR A 1 152 ? -22.530 4.234 22.336 1.00 96.38 152 TYR A N 1
ATOM 1241 C CA . TYR A 1 152 ? -23.878 4.005 22.839 1.00 96.38 152 TYR A CA 1
ATOM 1242 C C . TYR A 1 152 ? -23.875 3.143 24.106 1.00 96.38 152 TYR A C 1
ATOM 1244 O O . TYR A 1 152 ? -24.495 3.512 25.103 1.00 96.38 152 TYR A O 1
ATOM 1252 N N . LYS A 1 153 ? -23.098 2.051 24.126 1.00 96.06 153 LYS A N 1
ATOM 1253 C CA . LYS A 1 153 ? -22.911 1.216 25.320 1.00 96.06 153 LYS A CA 1
ATOM 1254 C C . LYS A 1 153 ? -22.368 2.032 26.497 1.00 96.06 153 LYS A C 1
ATOM 1256 O O . LYS A 1 153 ? -22.887 1.915 27.606 1.00 96.06 153 LYS A O 1
ATOM 1261 N N . LYS A 1 154 ? -21.352 2.874 26.270 1.00 95.62 154 LYS A N 1
ATOM 1262 C CA . LYS A 1 154 ? -20.803 3.777 27.299 1.00 95.62 154 LYS A CA 1
ATOM 1263 C C . LYS A 1 154 ? -21.852 4.782 27.789 1.00 95.62 154 LYS A C 1
ATOM 1265 O O . LYS A 1 154 ? -21.954 4.983 28.996 1.00 95.62 154 LYS A O 1
ATOM 1270 N N . SER A 1 155 ? -22.651 5.358 26.887 1.00 95.44 155 SER A N 1
ATOM 1271 C CA . SER A 1 155 ? -23.738 6.285 27.239 1.00 95.44 155 SER A CA 1
ATOM 1272 C C . SER A 1 155 ? -24.799 5.611 28.100 1.00 95.44 155 SER A C 1
ATOM 1274 O O . SER A 1 155 ? -25.192 6.167 29.119 1.00 95.44 155 SER A O 1
ATOM 1276 N N . ILE A 1 156 ? -25.210 4.387 27.746 1.00 94.94 156 ILE A N 1
ATOM 1277 C CA . ILE A 1 156 ? -26.163 3.613 28.545 1.00 94.94 156 ILE A CA 1
ATOM 1278 C C . ILE A 1 156 ? -25.620 3.420 29.961 1.00 94.94 156 ILE A C 1
ATOM 1280 O O . ILE A 1 156 ? -26.295 3.768 30.925 1.00 94.94 156 ILE A O 1
ATOM 1284 N N . ILE A 1 157 ? -24.393 2.909 30.100 1.00 92.88 157 ILE A N 1
ATOM 1285 C CA . ILE A 1 157 ? -23.775 2.694 31.417 1.00 92.88 157 ILE A CA 1
ATOM 1286 C C . ILE A 1 157 ? -23.747 4.003 32.212 1.00 92.88 157 ILE A C 1
ATOM 1288 O O . ILE A 1 157 ? -24.136 4.021 33.377 1.00 92.88 157 ILE A O 1
ATOM 1292 N N . TYR A 1 158 ? -23.339 5.104 31.580 1.00 95.06 158 TYR A N 1
ATOM 1293 C CA . TYR A 1 158 ? -23.322 6.421 32.206 1.00 95.06 158 TYR A CA 1
ATOM 1294 C C . TYR A 1 158 ? -24.717 6.868 32.674 1.00 95.06 158 TYR A C 1
ATOM 1296 O O . TYR A 1 158 ? -24.853 7.344 33.799 1.00 95.06 158 TYR A O 1
ATOM 1304 N N . GLU A 1 159 ? -25.761 6.693 31.862 1.00 94.81 159 GLU A N 1
ATOM 1305 C CA . GLU A 1 159 ? -27.142 7.044 32.219 1.00 94.81 159 GLU A CA 1
ATOM 1306 C C . GLU A 1 159 ? -27.647 6.261 33.435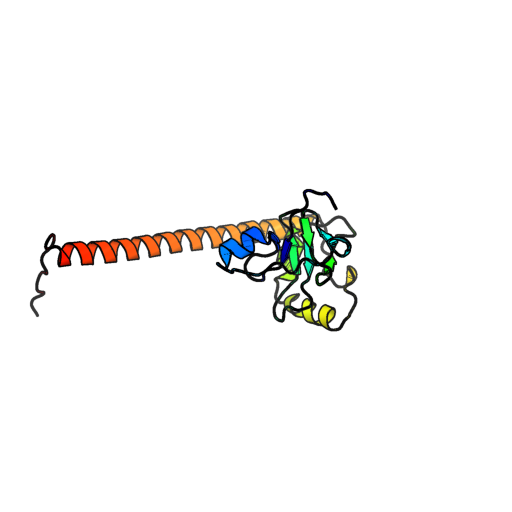 1.00 94.81 159 GLU A C 1
ATOM 1308 O O . GLU A 1 159 ? -28.255 6.856 34.323 1.00 94.81 159 GLU A O 1
ATOM 1313 N N . PHE A 1 160 ? -27.359 4.959 33.515 1.00 93.56 160 PHE A N 1
ATOM 1314 C CA . PHE A 1 160 ? -27.731 4.137 34.670 1.00 93.56 160 PHE A CA 1
ATOM 1315 C C . PHE A 1 160 ? -26.920 4.494 35.924 1.00 93.56 160 PHE A C 1
ATOM 1317 O O . PHE A 1 160 ? -27.486 4.653 37.001 1.00 93.56 160 PHE A O 1
ATOM 1324 N N . VAL A 1 161 ? -25.601 4.683 35.798 1.00 93.31 161 VAL A N 1
ATOM 1325 C CA . VAL A 1 161 ? -24.723 5.015 36.938 1.00 93.31 161 VAL A CA 1
ATOM 1326 C C . VAL A 1 161 ? -25.003 6.416 37.489 1.00 93.31 161 VAL A C 1
ATOM 1328 O O . VAL A 1 161 ? -24.887 6.640 38.690 1.00 93.31 161 VAL A O 1
ATOM 1331 N N . THR A 1 162 ? -25.397 7.360 36.633 1.00 94.38 162 THR A N 1
ATOM 1332 C CA . THR A 1 162 ? -25.775 8.719 37.057 1.00 94.38 162 THR A CA 1
ATOM 1333 C C . THR A 1 162 ? -27.239 8.847 37.480 1.00 94.38 162 THR A C 1
ATOM 1335 O O . THR A 1 162 ? -27.674 9.949 37.804 1.00 94.38 162 THR A O 1
ATOM 1338 N N . GLY A 1 163 ? -28.006 7.750 37.481 1.00 89.31 163 GLY A N 1
ATOM 1339 C CA . GLY A 1 163 ? -29.412 7.747 37.887 1.00 89.31 163 GLY A CA 1
ATOM 1340 C C . GLY A 1 163 ? -30.353 8.463 36.913 1.00 89.31 163 GLY A C 1
ATOM 1341 O O . GLY A 1 163 ? -31.490 8.756 37.266 1.00 89.31 163 GLY A O 1
ATOM 1342 N N . LYS A 1 164 ? -29.910 8.745 35.679 1.00 90.25 164 LYS A N 1
ATOM 1343 C CA . LYS A 1 164 ? -30.787 9.264 34.614 1.00 90.25 164 LYS A CA 1
ATOM 1344 C C . LYS A 1 164 ? -31.760 8.198 34.103 1.00 90.25 164 LYS A C 1
ATOM 1346 O O . LYS A 1 164 ? -32.789 8.548 33.530 1.00 90.25 164 LYS A O 1
ATOM 1351 N N . LYS A 1 165 ? -31.429 6.914 34.284 1.00 86.81 165 LYS A N 1
ATOM 1352 C CA . LYS A 1 165 ? -32.288 5.755 34.005 1.00 86.81 165 LYS A CA 1
ATOM 1353 C C . LYS A 1 165 ? -32.246 4.757 35.158 1.00 86.81 165 LYS A C 1
ATOM 1355 O O . LYS A 1 165 ? -31.189 4.536 35.744 1.00 86.81 165 LYS A O 1
ATOM 1360 N N . GLU A 1 166 ? -33.386 4.129 35.435 1.00 84.94 166 GLU A N 1
ATOM 1361 C CA . GLU A 1 166 ? -33.538 3.096 36.465 1.00 84.94 166 GLU A CA 1
ATOM 1362 C C . GLU A 1 166 ? -33.520 1.688 35.867 1.00 84.94 166 GLU A C 1
ATOM 1364 O O . GLU A 1 166 ? -34.018 1.458 34.762 1.00 84.94 166 GLU A O 1
ATOM 1369 N N . VAL A 1 167 ? -32.949 0.734 36.607 1.00 82.12 167 VAL A N 1
ATOM 1370 C CA . VAL A 1 167 ? -32.910 -0.682 36.220 1.00 82.12 167 VAL A CA 1
ATOM 1371 C C . VAL A 1 167 ? -34.296 -1.287 36.413 1.00 82.12 167 VAL A C 1
ATOM 1373 O O . VAL A 1 167 ? -34.764 -1.436 37.539 1.00 82.12 167 VAL A O 1
ATOM 1376 N N . ILE A 1 168 ? -34.946 -1.657 35.312 1.00 81.44 168 ILE A N 1
ATOM 1377 C CA . ILE A 1 168 ? -36.221 -2.374 35.358 1.00 81.44 168 ILE A CA 1
ATOM 1378 C C . ILE A 1 168 ? -35.908 -3.834 35.690 1.00 81.44 168 ILE A C 1
ATOM 1380 O O . ILE A 1 168 ? -35.235 -4.516 34.916 1.00 81.44 168 ILE A O 1
ATOM 1384 N N . ALA A 1 169 ? -36.364 -4.309 36.849 1.00 75.75 169 ALA A N 1
ATOM 1385 C CA . ALA A 1 169 ? -36.258 -5.717 37.207 1.00 75.75 169 ALA A CA 1
ATOM 1386 C C . ALA A 1 169 ? -37.118 -6.547 36.242 1.00 75.75 169 ALA A C 1
ATOM 1388 O O . ALA A 1 169 ? -38.318 -6.304 36.106 1.00 75.75 169 ALA A O 1
ATOM 1389 N N . VAL A 1 170 ? -36.504 -7.512 35.558 1.00 70.38 170 VAL A N 1
ATOM 1390 C CA . VAL A 1 170 ? -37.249 -8.510 34.786 1.00 70.38 170 VAL A CA 1
ATOM 1391 C C . VAL A 1 170 ? -37.774 -9.526 35.796 1.00 70.38 170 VAL A C 1
ATOM 1393 O O . VAL A 1 170 ? -36.982 -10.111 36.530 1.00 70.38 170 VAL A O 1
ATOM 1396 N N . ALA A 1 171 ? -39.097 -9.661 35.895 1.00 59.12 171 ALA A N 1
ATOM 1397 C CA . ALA A 1 171 ? -39.714 -10.702 36.708 1.00 59.12 171 ALA A CA 1
ATOM 1398 C C . ALA A 1 171 ? -39.500 -12.062 36.025 1.00 59.12 171 ALA A C 1
ATOM 1400 O O . ALA A 1 171 ? -39.759 -12.172 34.823 1.00 59.12 171 ALA A O 1
ATOM 1401 N N . ASP A 1 172 ? -38.998 -13.034 36.793 1.00 59.78 172 ASP A N 1
ATOM 1402 C CA . ASP A 1 172 ? -38.790 -14.431 36.383 1.00 59.78 172 ASP A CA 1
ATOM 1403 C C . 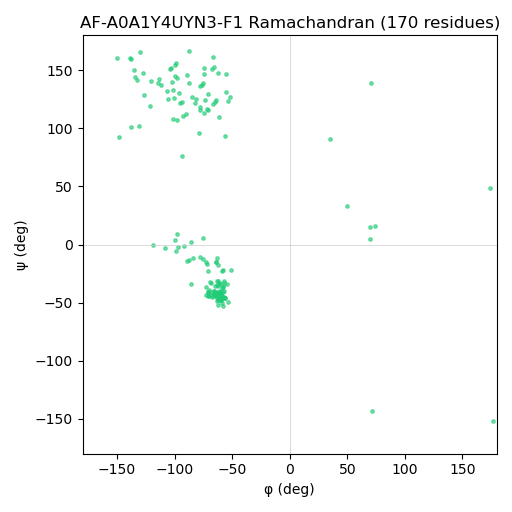ASP A 1 172 ? -40.100 -15.147 36.006 1.00 59.78 172 ASP A C 1
ATOM 1405 O O . ASP A 1 172 ? -41.139 -14.892 36.667 1.00 59.78 172 ASP A O 1
#

Foldseek 3Di:
DDPPFAEWDADPVPGIDGPVVVCVVVVDDDDDPPDDPPQKDWDDQQWWKAQLPDPFDGTGGDNDTHIYGNNMDTHDDPDDADSLLVRVVCVDPVNRCVSVCVNVVHDDDPVVDDDDDRVVSVVVSVVVVVVVVVVVVVVVVVVVVVVVVVVVVVVVVVCDVVVVDDDDDDDD

pLDDT: mean 83.13, std 13.78, range [45.0, 98.25]

Mean predicted aligned error: 8.78 Å

Nearest PDB structures (foldseek):
  3okg-assembly3_B  TM=5.731E-01  e=2.307E-02  Caldanaerobacter subterraneus subsp. tengcongensis MB4
  1yf2-assembly2_B  TM=5.968E-01  e=4.977E-02  Methanocaldococcus jannaschii DSM 2661
  3okg-assembly3_A  TM=5.845E-01  e=5.307E-02  Caldanaerobacter subterraneus subsp. tengcongensis MB4
  7bto-assembly1_I  TM=4.718E-01  e=1.802E+00  Escherichia coli
  6o2u-assembly1_A-2  TM=1.439E-01  e=3.208E+00  Homo sapiens

Sequence (172 aa):
MSKSDQQLTASQRYGIITWQEYMELENAKIVFANQRLESWKHVELYDFVISLSSFQGGLEMSETTGCITWHYVVLKASKPSCPYFYKWLFKSSAYAGTYNFIREGQNLRFSNFAQVPLDEQKEIAHYLDTKCSQIDDILDQKGEQLTTLETYKKSIIYEFVTGKKEVIAVAD

Secondary structure (DSSP, 8-state):
--TTPPBEEEETTTEEEEHHHHHHHHT---------GGGPEEE-TT-EEEETT-SS--EEEBSS-EEE-TTEEEE--SS---HHHHHHHHHSTTTTTHHHHHHTT----GGGS----HHHHHHHHHHHHHHHHHHHHHHHHHHHHHHHHHHHHHHHHHHHHTTSS---PPP-

Solvent-accessible surface area (backbone atoms only — not comparable to full-atom values): 10254 Å² t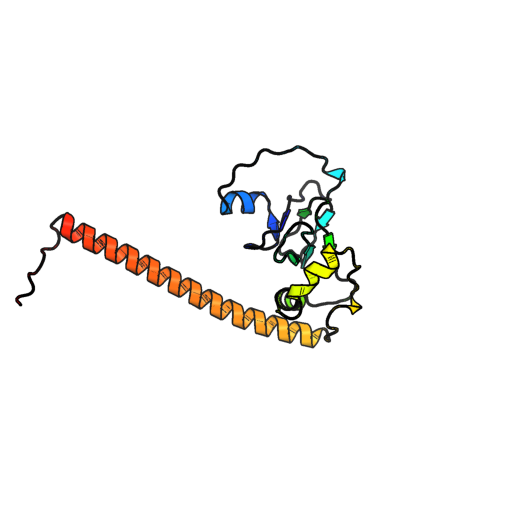otal; per-residue (Å²): 130,63,97,79,52,45,52,42,42,85,39,86,88,72,32,41,40,44,49,66,59,50,32,68,74,66,73,53,90,80,82,84,76,91,69,69,76,90,57,46,43,75,40,49,68,56,27,30,41,30,43,69,87,52,95,69,69,44,71,30,52,20,85,50,63,24,30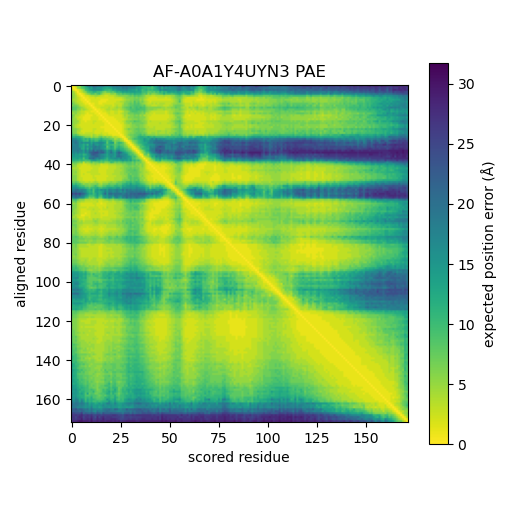,30,57,66,78,44,48,79,47,70,82,92,59,94,70,43,57,61,28,51,52,52,49,53,70,31,78,90,35,61,60,52,62,57,46,51,65,71,69,45,82,86,49,78,84,79,47,88,88,66,58,58,68,60,29,43,52,53,23,52,53,49,53,54,53,48,52,54,49,51,54,52,51,50,54,49,51,53,51,51,52,50,52,54,50,50,52,51,48,52,53,49,33,46,75,70,63,77,41,80,87,78,80,80,83,131

Radius of gyration: 23.29 Å; Cα contacts (8 Å, |Δi|>4): 172; chains: 1; bounding box: 66×36×61 Å